Protein AF-A0AAR5PZD5-F1 (afdb_monomer_lite)

Foldseek 3Di:
DWWFFDPDLWKGAIWDFPAAADPECATFIAGPVVRDTDHDHNLRIGDDCVLQAQHKWWFDDPVGIAIFGFHDKDQDPVPRWIWTWGAHPVRDTDTGTRNGIMHTSVRSVVRSVVVVVVVVVPDD

Secondary structure (DSSP, 8-state):
-EEEEESSSS-EEEEEEEEE-SSSSEEEEEETTT--EEEEEGGGEE--GGGGTTSEEEEEETTEEEEEEEEEEEE-TTT--EEEEEE-TTS-EEEEEGGGEEB-HHHHHHHHHHHHHHHHH---

Sequence (124 aa):
MLVLARKSKFQLWPAAIVGDATLVPGFKVYFFRSQDVMDLPRAHILMFFENLLERDVSFRLNNGWKKGVLKQFQMDDKAFIPEFCVETRKGLQHTVPFFDLFLTTKQADLVLPEVVSQTSIISW

Structure (mmCIF, N/CA/C/O backbone):
data_AF-A0AAR5PZD5-F1
#
_entry.id   AF-A0AAR5PZD5-F1
#
loop_
_atom_site.group_PDB
_atom_site.id
_atom_site.type_symbol
_atom_site.label_atom_id
_atom_site.label_alt_id
_atom_site.label_comp_id
_atom_site.label_asym_id
_atom_site.label_entity_id
_atom_site.label_seq_id
_atom_site.pdbx_PDB_ins_code
_atom_site.Cartn_x
_atom_site.Cartn_y
_atom_site.Cartn_z
_atom_site.occupancy
_atom_site.B_iso_or_equiv
_atom_site.auth_seq_id
_atom_site.auth_comp_id
_atom_site.auth_asym_id
_atom_site.auth_atom_id
_atom_site.pdbx_PDB_model_num
ATOM 1 N N . MET A 1 1 ? 12.771 4.754 -3.630 1.00 88.31 1 MET A N 1
ATOM 2 C CA . MET A 1 1 ? 11.463 5.402 -3.357 1.00 88.31 1 MET A CA 1
ATOM 3 C C . MET A 1 1 ? 10.486 4.358 -2.830 1.00 88.31 1 MET A C 1
ATOM 5 O O . MET A 1 1 ? 10.390 3.306 -3.456 1.00 88.31 1 MET A O 1
ATOM 9 N N . LEU A 1 2 ? 9.819 4.603 -1.695 1.00 94.31 2 LEU A N 1
ATOM 10 C CA . LEU A 1 2 ? 8.833 3.681 -1.104 1.00 94.31 2 LEU A CA 1
ATOM 11 C C . LEU A 1 2 ? 7.479 3.802 -1.810 1.00 94.31 2 LEU A C 1
ATOM 13 O O . LEU A 1 2 ? 7.072 4.903 -2.163 1.00 94.31 2 LEU A O 1
ATOM 17 N N . VAL A 1 3 ? 6.802 2.676 -2.026 1.00 95.44 3 VAL A N 1
ATOM 18 C CA . VAL A 1 3 ? 5.540 2.581 -2.777 1.00 95.44 3 VAL A CA 1
ATOM 19 C C . VAL A 1 3 ? 4.667 1.453 -2.231 1.00 95.44 3 VAL A C 1
ATOM 21 O O . VAL A 1 3 ? 5.169 0.535 -1.584 1.00 95.44 3 VAL A O 1
ATOM 24 N N . LEU A 1 4 ? 3.374 1.447 -2.560 1.00 96.06 4 LEU A N 1
ATOM 25 C CA . LEU A 1 4 ? 2.610 0.197 -2.524 1.00 96.06 4 LEU A CA 1
ATOM 26 C C . LEU A 1 4 ? 2.561 -0.398 -3.932 1.00 96.06 4 LEU A C 1
ATOM 28 O O . LEU A 1 4 ? 2.208 0.294 -4.885 1.00 96.06 4 LEU A O 1
ATOM 32 N N . ALA A 1 5 ? 2.896 -1.676 -4.082 1.00 95.31 5 ALA A N 1
ATOM 33 C CA . ALA A 1 5 ? 2.950 -2.335 -5.387 1.00 95.31 5 ALA A CA 1
ATOM 34 C C . ALA A 1 5 ? 2.197 -3.665 -5.398 1.00 95.31 5 ALA A C 1
ATOM 36 O O . ALA A 1 5 ? 2.061 -4.334 -4.370 1.00 95.31 5 ALA A O 1
ATOM 37 N N . ARG A 1 6 ? 1.671 -4.046 -6.568 1.00 90.50 6 ARG A N 1
ATOM 38 C CA . ARG A 1 6 ? 0.879 -5.271 -6.737 1.00 90.50 6 ARG A CA 1
ATOM 39 C C . ARG A 1 6 ? 1.712 -6.321 -7.468 1.00 90.50 6 ARG A C 1
ATOM 41 O O . ARG A 1 6 ? 2.010 -6.179 -8.650 1.00 90.50 6 ARG A O 1
ATOM 48 N N . LYS A 1 7 ? 2.066 -7.397 -6.760 1.00 80.88 7 LYS A N 1
ATOM 49 C CA . LYS A 1 7 ? 2.754 -8.566 -7.341 1.00 80.88 7 LYS A CA 1
ATOM 50 C C . LYS A 1 7 ? 1.807 -9.431 -8.185 1.00 80.88 7 LYS A C 1
ATOM 52 O O . LYS A 1 7 ? 2.217 -10.042 -9.164 1.00 80.88 7 LYS A O 1
ATOM 57 N N . SER A 1 8 ? 0.529 -9.496 -7.808 1.00 72.94 8 SER A N 1
ATOM 58 C CA . SER A 1 8 ? -0.514 -10.262 -8.503 1.00 72.94 8 SER A CA 1
ATOM 59 C C . SER A 1 8 ? -1.905 -9.674 -8.221 1.00 72.94 8 SER A C 1
ATOM 61 O O . SER A 1 8 ? -2.014 -8.616 -7.601 1.00 72.94 8 SER A O 1
ATOM 63 N N . LYS A 1 9 ? -2.979 -10.347 -8.664 1.00 70.38 9 LYS A N 1
ATOM 64 C CA . LYS A 1 9 ? -4.382 -9.883 -8.582 1.00 70.38 9 LYS A CA 1
ATOM 65 C C . LYS A 1 9 ? -4.929 -9.654 -7.164 1.00 70.38 9 LYS A C 1
ATOM 67 O O . LYS A 1 9 ? -6.107 -9.365 -7.034 1.00 70.38 9 LYS A O 1
ATOM 72 N N . PHE A 1 10 ? -4.139 -9.817 -6.105 1.00 77.12 10 PHE A N 1
ATOM 73 C CA . PHE A 1 10 ? -4.673 -9.817 -4.746 1.00 77.12 10 PHE A CA 1
ATOM 74 C C . PHE A 1 10 ? -4.476 -8.495 -4.011 1.00 77.12 10 PHE A C 1
ATOM 76 O O . PHE A 1 10 ? -5.458 -7.894 -3.612 1.00 77.12 10 PHE A O 1
ATOM 83 N N . GLN A 1 11 ? -3.258 -8.031 -3.759 1.00 89.38 11 GLN A N 1
ATOM 84 C CA . GLN A 1 11 ? -3.031 -6.961 -2.778 1.00 89.38 11 GLN A CA 1
ATOM 85 C C . GLN A 1 11 ? -1.927 -6.010 -3.225 1.00 89.38 11 GLN A C 1
ATOM 87 O O . GLN A 1 11 ? -0.995 -6.421 -3.922 1.00 89.38 11 GLN A O 1
ATOM 92 N N . LEU A 1 12 ? -2.037 -4.757 -2.784 1.00 93.56 12 LEU A N 1
ATOM 93 C CA . LEU A 1 12 ? -0.945 -3.794 -2.823 1.00 93.56 12 LEU A CA 1
ATOM 94 C C . LEU A 1 12 ? -0.167 -3.888 -1.514 1.00 93.56 12 LEU A C 1
ATOM 96 O O . LEU A 1 12 ? -0.728 -3.664 -0.441 1.00 93.56 12 LEU A O 1
ATOM 100 N N . TRP A 1 13 ? 1.112 -4.226 -1.623 1.00 94.94 13 TRP A N 1
ATOM 101 C CA . TRP A 1 13 ? 2.013 -4.438 -0.497 1.00 94.94 13 TRP A CA 1
ATOM 102 C C . TRP A 1 13 ? 3.104 -3.366 -0.449 1.00 94.94 13 TRP A C 1
ATOM 104 O O . TRP A 1 13 ? 3.494 -2.872 -1.510 1.00 94.94 13 TRP A O 1
ATOM 114 N N . PRO A 1 14 ? 3.642 -3.058 0.745 1.00 96.06 14 PRO A N 1
ATOM 115 C CA . PRO A 1 14 ? 4.835 -2.238 0.898 1.00 96.06 14 PRO A CA 1
ATOM 116 C C . PRO A 1 14 ? 5.983 -2.751 0.036 1.00 96.06 14 PRO A C 1
ATOM 118 O O . PRO A 1 14 ? 6.365 -3.926 0.099 1.00 96.06 14 PRO A O 1
ATOM 121 N N . ALA A 1 15 ? 6.542 -1.850 -0.757 1.00 96.94 15 ALA A N 1
ATOM 122 C CA . ALA A 1 15 ? 7.621 -2.127 -1.683 1.00 96.94 15 ALA A CA 1
ATOM 123 C C . ALA A 1 15 ? 8.484 -0.877 -1.913 1.00 96.94 15 ALA A C 1
ATOM 125 O O . ALA A 1 15 ? 8.154 0.224 -1.468 1.00 96.94 15 ALA A O 1
ATOM 126 N N . ALA A 1 16 ? 9.603 -1.045 -2.609 1.00 96.88 16 ALA A N 1
ATOM 127 C CA . ALA A 1 16 ? 10.464 0.048 -3.034 1.00 96.88 16 ALA A CA 1
ATOM 128 C C . ALA A 1 16 ? 10.788 -0.066 -4.521 1.00 96.88 16 ALA A C 1
ATOM 130 O O . ALA A 1 16 ? 11.116 -1.144 -5.009 1.00 96.88 16 ALA A O 1
ATOM 131 N N . ILE A 1 17 ? 10.749 1.057 -5.234 1.00 96.50 17 ILE A N 1
ATOM 132 C CA . ILE A 1 17 ? 11.344 1.148 -6.568 1.00 96.50 17 ILE A CA 1
ATOM 133 C C . ILE A 1 17 ? 12.862 1.190 -6.408 1.00 96.50 17 ILE A C 1
ATOM 135 O O . ILE A 1 17 ? 13.385 2.041 -5.679 1.00 96.50 17 ILE A O 1
ATOM 139 N N . VAL A 1 18 ? 13.531 0.260 -7.089 1.00 97.00 18 VAL A N 1
ATOM 140 C CA . VAL A 1 18 ? 14.990 0.065 -7.077 1.00 97.00 18 VAL A CA 1
ATOM 141 C C . VAL A 1 18 ? 15.638 0.346 -8.438 1.00 97.00 18 VAL A C 1
ATOM 143 O O . VAL A 1 18 ? 16.855 0.276 -8.560 1.00 97.00 18 VAL A O 1
ATOM 146 N N . GLY A 1 19 ? 14.841 0.665 -9.460 1.00 95.88 19 GLY A N 1
ATOM 147 C CA . GLY A 1 19 ? 15.309 1.073 -10.782 1.00 95.88 19 GLY A CA 1
ATOM 148 C C . GLY A 1 19 ? 14.194 1.017 -11.821 1.00 95.88 19 GLY A C 1
ATOM 149 O O . GLY A 1 19 ? 13.039 0.740 -11.489 1.00 95.88 19 GLY A O 1
ATOM 150 N N . ASP A 1 20 ? 14.551 1.233 -13.080 1.00 95.50 20 ASP A N 1
ATOM 151 C CA . ASP A 1 20 ? 13.623 1.105 -14.202 1.00 95.50 20 ASP A CA 1
ATOM 152 C C . ASP A 1 20 ? 13.424 -0.362 -14.594 1.00 95.50 20 ASP A C 1
ATOM 154 O O . ASP A 1 20 ? 14.332 -1.196 -14.470 1.00 95.50 20 ASP A O 1
ATOM 158 N N . ALA A 1 21 ? 12.206 -0.690 -15.030 1.00 93.94 21 ALA A N 1
ATOM 159 C CA . ALA A 1 21 ? 11.914 -2.010 -15.568 1.00 93.94 21 ALA A CA 1
ATOM 160 C C . ALA A 1 21 ? 12.563 -2.177 -16.947 1.00 93.94 21 ALA A C 1
ATOM 162 O O . ALA A 1 21 ? 12.630 -1.249 -17.748 1.00 93.94 21 ALA A O 1
ATOM 163 N N . THR A 1 22 ? 13.004 -3.396 -17.233 1.00 92.44 22 THR A N 1
ATOM 164 C CA . THR A 1 22 ? 13.615 -3.781 -18.512 1.00 92.44 22 THR A CA 1
ATOM 165 C C . THR A 1 22 ? 12.641 -4.509 -19.434 1.00 92.44 22 THR A C 1
ATOM 167 O O . THR A 1 22 ? 12.811 -4.481 -20.649 1.00 92.44 22 THR A O 1
ATOM 170 N N . LEU A 1 23 ? 11.614 -5.154 -18.867 1.00 86.75 23 LEU A N 1
ATOM 171 C CA . LEU A 1 23 ? 10.685 -6.016 -19.608 1.00 86.75 23 LEU A CA 1
ATOM 172 C C . LEU A 1 23 ? 9.337 -5.360 -19.933 1.00 86.75 23 LEU A C 1
ATOM 174 O O . LEU A 1 23 ? 8.624 -5.830 -20.817 1.00 86.75 23 LEU A O 1
ATOM 178 N N . VAL A 1 24 ? 8.959 -4.304 -19.211 1.00 89.06 24 VAL A N 1
ATOM 179 C CA . VAL A 1 24 ? 7.670 -3.612 -19.363 1.00 89.06 24 VAL A CA 1
ATOM 180 C C . VAL A 1 24 ? 7.831 -2.113 -19.098 1.00 89.06 24 VAL A C 1
ATOM 182 O O . VAL A 1 24 ? 8.696 -1.743 -18.308 1.00 89.06 24 VAL A O 1
ATOM 185 N N . PRO A 1 25 ? 6.979 -1.240 -19.668 1.00 88.69 25 PRO A N 1
ATOM 186 C CA . PRO A 1 25 ? 6.938 0.168 -19.282 1.00 88.69 25 PRO A CA 1
ATOM 187 C C . PRO A 1 25 ? 6.552 0.323 -17.801 1.00 88.69 25 PRO A C 1
ATOM 189 O O . PRO A 1 25 ? 5.394 0.128 -17.413 1.00 88.69 25 PRO A O 1
ATOM 192 N N . GLY A 1 26 ? 7.525 0.647 -16.951 1.00 92.88 26 GLY A N 1
ATOM 193 C CA . GLY A 1 26 ? 7.331 0.746 -15.508 1.00 92.88 26 GLY A CA 1
ATOM 194 C C . GLY A 1 26 ? 8.639 0.669 -14.729 1.00 92.88 26 GLY A C 1
ATOM 195 O O . GLY A 1 26 ? 9.663 1.179 -15.174 1.00 92.88 26 GLY A O 1
ATOM 196 N N . PHE A 1 27 ? 8.604 0.031 -13.561 1.00 95.81 27 PHE A N 1
ATOM 197 C CA . PHE A 1 27 ? 9.713 0.054 -12.608 1.00 95.81 27 PHE A CA 1
ATOM 198 C C . PHE A 1 27 ? 10.106 -1.338 -12.136 1.00 95.81 27 PHE A C 1
ATOM 200 O O . PHE A 1 27 ? 9.268 -2.233 -12.011 1.00 95.81 27 PHE A O 1
ATOM 207 N N . LYS A 1 28 ? 11.383 -1.488 -11.795 1.00 97.06 28 LYS A N 1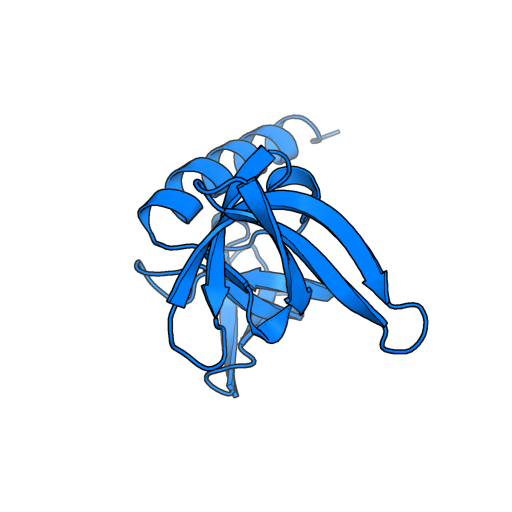
ATOM 208 C CA . LYS A 1 28 ? 11.902 -2.608 -11.022 1.00 97.06 28 LYS A CA 1
ATOM 209 C C . LYS A 1 28 ? 11.620 -2.357 -9.546 1.00 97.06 28 LYS A C 1
ATOM 211 O O . LYS A 1 28 ? 12.024 -1.337 -8.982 1.00 97.06 28 LYS A O 1
ATOM 216 N N . VAL A 1 29 ? 10.908 -3.285 -8.920 1.00 97.31 29 VAL A N 1
ATOM 217 C CA . VAL A 1 29 ? 10.328 -3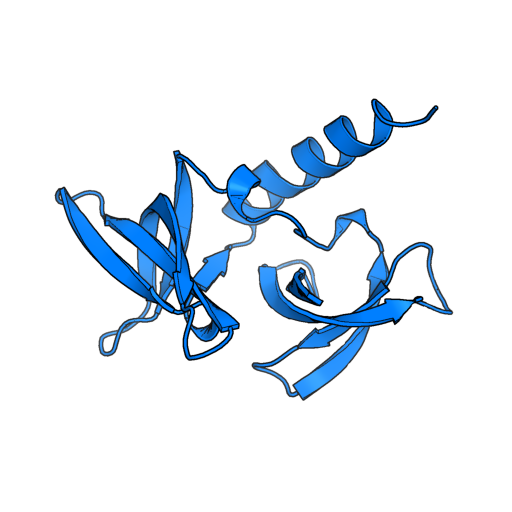.126 -7.585 1.00 97.31 29 VAL A CA 1
ATOM 218 C C . VAL A 1 29 ? 10.775 -4.260 -6.668 1.00 97.31 29 VAL A C 1
ATOM 220 O O . VAL A 1 29 ? 10.621 -5.430 -7.010 1.00 97.31 29 VAL A O 1
ATOM 223 N N . TYR A 1 30 ? 11.291 -3.905 -5.491 1.00 97.19 30 TYR A N 1
ATOM 224 C CA . TYR A 1 30 ? 11.604 -4.816 -4.390 1.00 97.19 30 TYR A CA 1
ATOM 225 C C . TYR A 1 30 ? 10.447 -4.879 -3.388 1.00 97.19 30 TYR A C 1
ATOM 227 O O . TYR A 1 30 ? 10.016 -3.851 -2.863 1.00 97.19 30 TYR A O 1
ATOM 235 N N . PHE A 1 31 ? 9.959 -6.080 -3.088 1.00 95.75 31 PHE A N 1
ATOM 236 C CA . PHE A 1 31 ? 8.890 -6.325 -2.122 1.00 95.75 31 PHE A CA 1
ATOM 237 C C . PHE A 1 31 ? 9.461 -6.677 -0.751 1.00 95.75 31 PHE A C 1
ATOM 239 O O . PHE A 1 31 ? 10.012 -7.758 -0.573 1.00 95.75 31 PHE A O 1
ATOM 246 N N . PHE A 1 32 ? 9.245 -5.829 0.259 1.00 93.75 32 PHE A N 1
ATOM 247 C CA . PHE A 1 32 ? 9.826 -6.038 1.593 1.00 93.75 32 PHE A CA 1
ATOM 248 C C . PHE A 1 32 ? 9.391 -7.349 2.251 1.00 93.75 32 PHE A C 1
ATOM 250 O O . PHE A 1 32 ? 10.196 -8.030 2.879 1.00 93.75 32 PHE A O 1
ATOM 257 N N . ARG A 1 33 ? 8.114 -7.719 2.099 1.00 89.38 33 ARG A N 1
ATOM 258 C CA . ARG A 1 33 ? 7.556 -8.902 2.765 1.00 89.38 33 ARG A CA 1
ATOM 259 C C . ARG A 1 33 ? 8.068 -10.218 2.180 1.00 89.38 33 ARG A C 1
ATOM 261 O O . ARG A 1 33 ? 8.302 -11.152 2.939 1.00 89.38 33 ARG A O 1
ATOM 268 N N . SER A 1 34 ? 8.157 -10.320 0.854 1.00 92.06 34 SER A N 1
ATOM 269 C CA . SER A 1 34 ? 8.573 -11.558 0.181 1.00 92.06 34 SER A CA 1
ATOM 270 C C . SER A 1 34 ? 10.047 -11.571 -0.213 1.00 92.06 34 SER A C 1
ATOM 272 O O . SER A 1 34 ? 10.547 -12.623 -0.581 1.00 92.06 34 SER A O 1
ATOM 274 N N . GLN A 1 35 ? 10.730 -10.427 -0.107 1.00 94.69 35 GLN A N 1
ATOM 275 C CA . GLN A 1 35 ? 12.122 -10.211 -0.515 1.00 94.69 35 GLN A CA 1
ATOM 276 C C . GLN A 1 35 ? 12.373 -10.450 -2.013 1.00 94.69 35 GLN A C 1
ATOM 278 O O . GLN A 1 35 ? 13.506 -10.651 -2.440 1.00 94.69 35 GLN A O 1
ATOM 283 N N . ASP A 1 36 ? 11.319 -10.388 -2.829 1.00 93.94 36 ASP A N 1
ATOM 284 C CA . ASP A 1 36 ? 11.424 -10.561 -4.275 1.00 93.94 36 ASP A CA 1
ATOM 285 C C . ASP A 1 36 ? 11.665 -9.228 -4.984 1.00 93.94 36 ASP A C 1
ATOM 287 O O . ASP A 1 36 ? 11.133 -8.190 -4.581 1.00 93.94 36 ASP A O 1
ATOM 291 N N . VAL A 1 37 ? 12.377 -9.283 -6.109 1.00 95.62 37 VAL A N 1
ATOM 292 C CA . VAL A 1 37 ? 12.511 -8.175 -7.062 1.00 95.62 37 VAL A CA 1
ATOM 293 C C . VAL A 1 37 ? 11.801 -8.538 -8.359 1.00 95.62 37 VAL A C 1
ATOM 295 O O . VAL A 1 37 ? 11.955 -9.652 -8.858 1.00 95.62 37 VAL A O 1
ATOM 298 N N . MET A 1 38 ? 11.035 -7.606 -8.923 1.00 94.75 38 MET A N 1
ATOM 299 C CA . MET A 1 38 ? 10.368 -7.811 -10.208 1.00 94.75 38 MET A CA 1
ATOM 300 C C . MET A 1 38 ? 10.100 -6.522 -10.969 1.00 94.75 38 MET A C 1
ATOM 302 O O . MET A 1 38 ? 9.890 -5.466 -10.376 1.00 94.75 38 MET A O 1
ATOM 306 N N . ASP A 1 39 ? 10.046 -6.646 -12.290 1.00 95.25 39 ASP A N 1
ATOM 307 C CA . ASP A 1 39 ? 9.613 -5.580 -13.184 1.00 95.25 39 ASP A CA 1
ATOM 308 C C . ASP A 1 39 ? 8.079 -5.507 -13.182 1.00 95.25 39 ASP A C 1
ATOM 310 O O . ASP A 1 39 ? 7.393 -6.499 -13.443 1.00 95.25 39 ASP A O 1
ATOM 314 N N . LEU A 1 40 ? 7.533 -4.330 -12.871 1.00 93.44 40 LEU A N 1
ATOM 315 C CA . LEU A 1 40 ? 6.097 -4.084 -12.795 1.00 93.44 40 LEU A CA 1
ATOM 316 C C . LEU A 1 40 ? 5.682 -2.904 -13.672 1.00 93.44 40 LEU A C 1
ATOM 318 O O . LEU A 1 40 ? 6.360 -1.874 -13.670 1.00 93.44 40 LEU A O 1
ATOM 322 N N . PRO A 1 41 ? 4.527 -2.996 -14.358 1.00 92.25 41 PRO A N 1
ATOM 323 C CA . PRO A 1 41 ? 3.992 -1.862 -15.091 1.00 92.25 41 PRO A CA 1
ATOM 324 C C . PRO A 1 41 ? 3.581 -0.745 -14.124 1.00 92.25 41 PRO A C 1
ATOM 326 O O . PRO A 1 41 ? 3.106 -1.011 -13.016 1.00 92.25 41 PRO A O 1
ATOM 329 N N . ARG A 1 42 ? 3.682 0.517 -14.561 1.00 90.06 42 ARG A N 1
ATOM 330 C CA . ARG A 1 42 ? 3.327 1.698 -13.744 1.00 90.06 42 ARG A CA 1
ATOM 331 C C . ARG A 1 42 ? 1.937 1.601 -13.103 1.00 90.06 42 ARG A C 1
ATOM 333 O O . ARG A 1 42 ? 1.773 1.988 -11.948 1.00 90.06 42 ARG A O 1
ATOM 340 N N . ALA A 1 43 ? 0.965 1.052 -13.835 1.00 90.00 43 ALA A N 1
ATOM 341 C CA . ALA A 1 43 ? -0.426 0.881 -13.407 1.00 90.00 43 ALA A CA 1
ATOM 342 C C . ALA A 1 43 ? -0.607 -0.061 -12.201 1.00 90.00 43 ALA A C 1
ATOM 344 O O . ALA A 1 43 ? -1.682 -0.127 -11.614 1.00 90.00 43 ALA A O 1
ATOM 345 N N . HIS A 1 44 ? 0.425 -0.820 -11.831 1.00 93.00 44 HIS A N 1
ATOM 346 C CA . HIS A 1 44 ? 0.416 -1.724 -10.680 1.00 93.00 44 HIS A CA 1
ATOM 347 C C . HIS A 1 44 ? 1.045 -1.104 -9.426 1.00 93.00 44 HIS A C 1
ATOM 349 O O . HIS A 1 44 ? 1.190 -1.795 -8.414 1.00 93.00 44 HIS A O 1
ATOM 355 N N . ILE A 1 45 ? 1.456 0.165 -9.495 1.00 93.44 45 ILE A N 1
ATOM 356 C CA . ILE A 1 45 ? 2.260 0.818 -8.467 1.00 93.44 45 ILE A CA 1
ATOM 357 C C . ILE A 1 45 ? 1.570 2.105 -8.021 1.00 93.44 45 ILE A C 1
ATOM 359 O O . ILE A 1 45 ? 1.349 3.029 -8.805 1.00 93.44 45 ILE A O 1
ATOM 363 N N . LEU A 1 46 ? 1.290 2.189 -6.727 1.00 94.12 46 LEU A N 1
ATOM 364 C CA . LEU A 1 46 ? 0.861 3.406 -6.064 1.00 94.12 46 LEU A CA 1
ATOM 365 C C . LEU A 1 46 ? 2.087 4.135 -5.505 1.00 94.12 46 LEU A C 1
ATOM 367 O O . LEU A 1 46 ? 2.680 3.698 -4.519 1.00 94.12 46 LEU A O 1
ATOM 371 N N . MET A 1 47 ? 2.462 5.235 -6.156 1.00 90.62 47 MET A N 1
ATOM 372 C CA . MET A 1 47 ? 3.676 5.997 -5.829 1.00 90.62 47 MET A CA 1
ATOM 373 C C . MET A 1 47 ? 3.459 7.141 -4.841 1.00 90.62 47 MET A C 1
ATOM 375 O O . MET A 1 47 ? 4.395 7.516 -4.149 1.00 90.62 47 MET A O 1
ATOM 379 N N . PHE A 1 48 ? 2.248 7.690 -4.793 1.00 89.81 48 PHE A N 1
ATOM 380 C CA . PHE A 1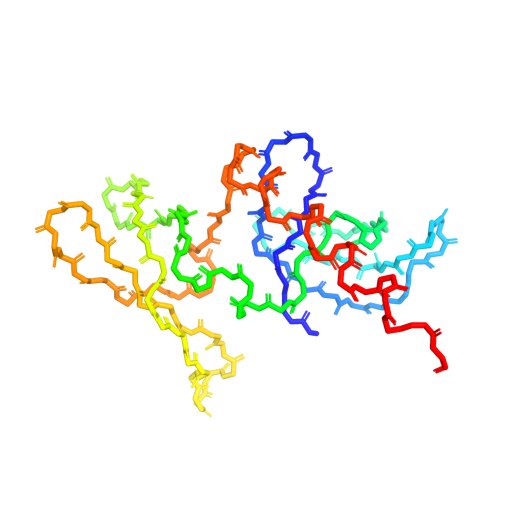 48 ? 1.921 8.869 -3.995 1.00 89.81 48 PHE A CA 1
ATOM 381 C C . PHE A 1 48 ? 0.860 8.478 -2.971 1.00 89.81 48 PHE A C 1
ATOM 383 O O . PHE A 1 48 ? -0.229 8.028 -3.354 1.00 89.81 48 PHE A O 1
ATOM 390 N N . PHE A 1 49 ? 1.203 8.579 -1.687 1.00 91.88 49 PHE A N 1
ATOM 391 C CA . PHE A 1 49 ? 0.343 8.158 -0.579 1.00 91.88 49 PHE A CA 1
ATOM 392 C C . PHE A 1 49 ? -0.799 9.139 -0.310 1.00 91.88 49 PHE A C 1
ATOM 394 O O . PHE A 1 49 ? -1.807 8.751 0.270 1.00 91.88 49 PHE A O 1
ATOM 401 N N . GLU A 1 50 ? -0.696 10.366 -0.812 1.00 91.56 50 GLU A N 1
ATOM 402 C CA . GLU A 1 50 ? -1.746 11.383 -0.835 1.00 91.56 50 GLU A CA 1
ATOM 403 C C . GLU A 1 50 ? -3.032 10.843 -1.469 1.00 91.56 50 GLU A C 1
ATOM 405 O O . GLU A 1 50 ? -4.129 11.144 -1.010 1.00 91.56 50 GLU A O 1
ATOM 410 N N . ASN A 1 51 ? -2.906 9.954 -2.460 1.00 91.25 51 ASN A N 1
ATOM 411 C CA . ASN A 1 51 ? -4.047 9.296 -3.101 1.00 91.25 51 ASN A CA 1
ATOM 412 C C . ASN A 1 51 ? -4.835 8.370 -2.163 1.00 91.25 51 ASN A C 1
ATOM 414 O O . ASN A 1 51 ? -5.919 7.916 -2.526 1.00 91.25 51 ASN A O 1
ATOM 418 N N . LEU A 1 52 ? -4.292 8.046 -0.988 1.00 94.44 52 LEU A N 1
ATOM 419 C CA . LEU A 1 52 ? -4.964 7.248 0.033 1.00 94.44 52 LEU A CA 1
ATOM 420 C C . LEU A 1 52 ? -5.698 8.096 1.069 1.00 94.44 52 LEU A C 1
ATOM 422 O O . LEU A 1 52 ? -6.448 7.517 1.850 1.00 94.44 52 LEU A O 1
ATOM 426 N N . LEU A 1 53 ? -5.505 9.419 1.099 1.00 94.56 53 LEU A N 1
ATOM 427 C CA . LEU A 1 53 ? -6.204 10.285 2.047 1.00 94.56 53 LEU A CA 1
ATOM 428 C C . LEU A 1 53 ? -7.720 10.135 1.888 1.00 94.56 53 LEU A C 1
ATOM 430 O O . LEU A 1 53 ? -8.246 10.090 0.777 1.00 94.56 53 LEU A O 1
ATOM 434 N N . GLU A 1 54 ? -8.406 10.015 3.021 1.00 95.38 54 GLU A N 1
ATOM 435 C CA . GLU A 1 54 ? -9.842 9.757 3.127 1.00 95.38 54 GLU A CA 1
ATOM 436 C C . GLU A 1 54 ? -10.316 8.446 2.472 1.00 95.38 54 GLU A C 1
ATOM 438 O O . GLU A 1 54 ? -11.507 8.265 2.212 1.00 95.38 54 GLU A O 1
ATOM 443 N N . ARG A 1 55 ? -9.411 7.479 2.256 1.00 94.75 55 ARG A N 1
ATOM 444 C CA . ARG A 1 55 ? -9.752 6.152 1.718 1.00 94.75 55 ARG A CA 1
ATOM 445 C C . ARG A 1 55 ? -9.590 5.031 2.726 1.00 94.75 55 ARG A C 1
ATOM 447 O O . ARG A 1 55 ? -8.739 5.064 3.614 1.00 94.75 55 ARG A O 1
ATOM 454 N N . ASP A 1 56 ? -10.383 3.984 2.516 1.00 96.25 56 ASP A N 1
ATOM 455 C CA . ASP A 1 56 ? -10.261 2.724 3.239 1.00 96.25 56 ASP A CA 1
ATOM 456 C C . ASP A 1 56 ? -8.912 2.044 2.935 1.00 96.25 56 ASP A C 1
ATOM 458 O O . ASP A 1 56 ? -8.649 1.606 1.812 1.00 96.25 56 ASP A O 1
ATOM 462 N N . VAL A 1 57 ? -8.109 1.841 3.975 1.00 97.19 57 VAL A N 1
ATOM 463 C CA . VAL A 1 57 ? -6.853 1.083 3.967 1.00 97.19 57 VAL A CA 1
ATOM 464 C C . VAL A 1 57 ? -6.957 -0.153 4.864 1.00 97.19 57 VAL A C 1
ATOM 466 O O . VAL A 1 57 ? -7.885 -0.297 5.669 1.00 97.19 57 VAL A O 1
ATOM 469 N N . SER A 1 58 ? -6.027 -1.092 4.708 1.00 96.88 58 SER A N 1
ATOM 470 C CA . SER A 1 58 ? -5.865 -2.219 5.629 1.00 96.88 58 SER A CA 1
ATOM 471 C C . SER A 1 58 ? -4.503 -2.140 6.306 1.00 96.88 58 SER A C 1
ATOM 473 O O . SER A 1 58 ? -3.537 -1.648 5.730 1.00 96.88 58 SER A O 1
ATOM 475 N N . PHE A 1 59 ? -4.422 -2.602 7.547 1.00 96.06 59 PHE A N 1
ATOM 476 C CA . PHE A 1 59 ? -3.172 -2.565 8.293 1.00 96.06 59 PHE A CA 1
ATOM 477 C C . PHE A 1 59 ? -3.069 -3.694 9.307 1.00 96.06 59 PHE A C 1
ATOM 479 O O . PHE A 1 59 ? -4.078 -4.273 9.726 1.00 96.06 59 PHE A O 1
ATOM 486 N N . ARG A 1 60 ? -1.841 -4.028 9.695 1.00 93.75 60 ARG A N 1
ATOM 487 C CA . ARG A 1 60 ? -1.551 -5.027 10.719 1.00 93.75 60 ARG A CA 1
ATOM 488 C C . ARG A 1 60 ? -1.388 -4.364 12.088 1.00 93.75 60 ARG A C 1
ATOM 490 O O . ARG A 1 60 ? -0.770 -3.320 12.217 1.00 93.75 60 ARG A O 1
ATOM 497 N N . LEU A 1 61 ? -1.937 -5.008 13.112 1.00 88.25 61 LEU A N 1
ATOM 498 C CA . LEU A 1 61 ? -1.625 -4.781 14.521 1.00 88.25 61 LEU A CA 1
ATOM 499 C C . LEU A 1 61 ? -1.216 -6.118 15.161 1.00 88.25 61 LEU A C 1
ATOM 501 O O . LEU A 1 61 ? -1.415 -7.187 14.576 1.00 88.25 61 LEU A O 1
ATOM 505 N N . ASN A 1 62 ? -0.707 -6.075 16.394 1.00 83.38 62 ASN A N 1
ATOM 506 C CA . ASN A 1 62 ? -0.282 -7.262 17.155 1.00 83.38 62 ASN A CA 1
ATOM 507 C C . ASN A 1 62 ? -1.355 -8.368 17.237 1.00 83.38 62 ASN A C 1
ATOM 509 O O . ASN A 1 62 ? -1.028 -9.544 17.341 1.00 83.38 62 ASN A O 1
ATOM 513 N N . ASN A 1 63 ? -2.636 -8.004 17.152 1.00 82.69 63 ASN A N 1
ATOM 514 C CA . ASN A 1 63 ? -3.793 -8.896 17.246 1.00 82.69 63 ASN A CA 1
ATOM 515 C C . ASN A 1 63 ? -4.469 -9.209 15.897 1.00 82.69 63 ASN A C 1
ATOM 517 O O . ASN A 1 63 ? -5.611 -9.666 15.876 1.00 82.69 63 ASN A O 1
ATOM 521 N N . GLY A 1 64 ? -3.786 -8.978 14.773 1.00 90.94 64 GLY A N 1
ATOM 522 C CA . GLY A 1 64 ? -4.264 -9.346 13.440 1.00 90.94 64 GLY A CA 1
ATOM 523 C C . GLY A 1 64 ? -4.447 -8.151 12.511 1.00 90.94 64 GLY A C 1
ATOM 524 O O . GLY A 1 64 ? -3.797 -7.119 12.656 1.00 90.94 64 GLY A O 1
ATOM 525 N N . TRP A 1 65 ? -5.293 -8.311 11.494 1.00 91.69 65 TRP A N 1
ATOM 526 C CA . TRP A 1 65 ? -5.501 -7.285 10.471 1.00 91.69 65 TRP A CA 1
ATOM 527 C C . TRP A 1 65 ? -6.737 -6.453 10.780 1.00 91.69 65 TRP A C 1
ATOM 529 O O . TRP A 1 65 ? -7.781 -6.978 11.170 1.00 91.69 65 TRP A O 1
ATOM 539 N N . LYS A 1 66 ? -6.626 -5.147 10.559 1.00 95.00 66 LYS A N 1
ATOM 540 C CA . LYS A 1 66 ? -7.709 -4.182 10.708 1.00 95.00 66 LYS A CA 1
ATOM 541 C C . LYS A 1 66 ? -7.897 -3.376 9.432 1.00 95.00 66 LYS A C 1
ATOM 543 O O . LYS A 1 66 ? -7.086 -3.420 8.509 1.00 95.00 66 LYS A O 1
ATOM 548 N N . LYS A 1 67 ? -9.019 -2.665 9.394 1.00 95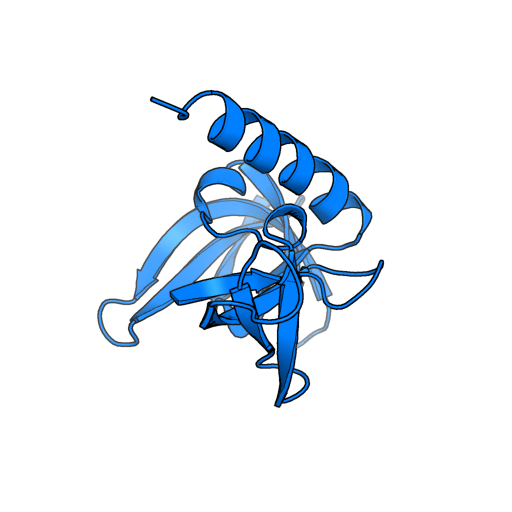.88 67 LYS A N 1
ATOM 549 C CA . LYS A 1 67 ? -9.390 -1.730 8.335 1.00 95.88 67 LYS A CA 1
ATOM 550 C C . LYS A 1 67 ? -9.767 -0.399 8.961 1.00 95.88 67 LYS A C 1
ATOM 552 O O . LYS A 1 67 ? -10.332 -0.374 10.059 1.00 95.88 67 LYS A O 1
ATOM 557 N N . GLY A 1 68 ? -9.490 0.674 8.247 1.00 96.88 68 GLY A N 1
ATOM 558 C CA . GLY A 1 68 ? -9.865 2.024 8.635 1.00 96.88 68 GLY A CA 1
ATOM 559 C C . GLY A 1 68 ? -9.611 2.996 7.497 1.00 96.88 68 GLY A C 1
ATOM 560 O O . GLY A 1 68 ? -9.149 2.589 6.436 1.00 96.88 68 GLY A O 1
ATOM 561 N N . VAL A 1 69 ? -9.916 4.261 7.730 1.00 97.56 69 VAL A N 1
ATOM 562 C CA . VAL A 1 69 ? -9.751 5.345 6.769 1.00 97.56 69 VAL A CA 1
ATOM 563 C C . VAL A 1 69 ? -8.446 6.068 7.067 1.00 97.56 69 VAL A C 1
ATOM 565 O O . VAL A 1 69 ? -8.206 6.440 8.216 1.00 97.56 69 VAL A O 1
ATOM 568 N N . LEU A 1 70 ? -7.595 6.262 6.061 1.00 97.38 70 LEU A N 1
ATOM 569 C CA . LEU A 1 70 ? -6.394 7.074 6.230 1.00 97.38 70 LEU A CA 1
ATOM 570 C C . LEU A 1 70 ? -6.786 8.550 6.348 1.00 97.38 70 LEU A C 1
ATOM 572 O O . LEU A 1 70 ? -7.409 9.089 5.440 1.00 97.38 70 LEU A O 1
ATOM 576 N N . LYS A 1 71 ? -6.406 9.203 7.446 1.00 97.38 71 LYS A N 1
ATOM 577 C CA . LYS A 1 71 ? -6.727 10.617 7.706 1.00 97.38 71 LYS A CA 1
ATOM 578 C C . LYS A 1 71 ? -5.567 11.554 7.419 1.00 97.38 71 LYS A C 1
ATOM 580 O O . LYS A 1 71 ? -5.753 12.654 6.920 1.00 97.38 71 LYS A O 1
ATOM 585 N N . GLN A 1 72 ? -4.361 11.103 7.728 1.00 95.62 72 GLN A N 1
ATOM 586 C CA . GLN A 1 72 ? -3.132 11.853 7.507 1.00 95.62 72 GLN A CA 1
ATOM 587 C C . GLN A 1 72 ? -1.962 10.880 7.425 1.00 95.62 72 GLN A C 1
ATOM 589 O O . GLN A 1 72 ? -2.033 9.762 7.941 1.00 95.62 72 GLN A O 1
ATOM 594 N N . PHE A 1 73 ? -0.871 11.318 6.816 1.00 93.50 73 PHE A N 1
ATOM 595 C CA . PHE A 1 73 ? 0.409 10.633 6.888 1.00 93.50 73 PHE A CA 1
ATOM 596 C C . PHE A 1 73 ? 1.518 11.673 7.018 1.00 93.50 73 PHE A C 1
ATOM 598 O O . PHE A 1 73 ? 1.356 12.824 6.615 1.00 93.50 73 PHE A O 1
ATOM 605 N N . GLN A 1 74 ? 2.630 11.259 7.603 1.00 91.94 74 GLN A N 1
ATOM 606 C CA . GLN A 1 74 ? 3.814 12.085 7.792 1.00 91.94 74 GLN A CA 1
ATOM 607 C C . GLN A 1 74 ? 5.056 11.235 7.546 1.00 91.94 74 GLN A C 1
ATOM 609 O O . GLN A 1 74 ? 5.014 10.012 7.691 1.00 91.94 74 GLN A O 1
ATOM 614 N N . MET A 1 75 ? 6.163 11.871 7.176 1.00 87.12 75 MET A N 1
ATOM 615 C CA . MET A 1 75 ? 7.455 11.193 7.218 1.00 87.12 75 MET A CA 1
ATOM 616 C C . MET A 1 75 ? 8.001 11.235 8.636 1.00 87.12 75 MET A C 1
ATOM 618 O O . MET A 1 75 ? 8.003 12.291 9.259 1.00 87.12 75 MET A O 1
ATOM 622 N N . ASP A 1 76 ? 8.478 10.096 9.135 1.00 78.75 76 ASP A N 1
ATOM 623 C CA . ASP A 1 76 ? 9.335 10.096 10.315 1.00 78.75 76 ASP A CA 1
ATOM 624 C C . ASP A 1 76 ? 10.708 10.659 9.924 1.00 78.75 76 ASP A C 1
ATOM 626 O O . ASP A 1 76 ? 11.470 10.018 9.191 1.00 78.75 76 ASP A O 1
ATOM 630 N N . ASP A 1 77 ? 11.023 11.851 10.430 1.00 73.12 77 ASP A N 1
ATOM 631 C CA . ASP A 1 77 ? 12.276 12.571 10.179 1.00 73.12 77 ASP A CA 1
ATOM 632 C C . ASP A 1 77 ? 13.527 11.798 10.628 1.00 73.12 77 ASP A C 1
ATOM 634 O O . ASP A 1 77 ? 14.633 12.079 10.165 1.00 73.12 77 ASP A O 1
ATOM 638 N N . LYS A 1 78 ? 13.386 10.821 11.533 1.00 78.12 78 LYS A N 1
ATOM 639 C CA . LYS A 1 78 ? 14.515 10.023 12.034 1.00 78.12 78 LYS A CA 1
ATOM 640 C C . LYS A 1 78 ? 14.745 8.767 11.208 1.00 78.12 78 LYS A C 1
ATOM 642 O O . LYS A 1 78 ? 15.893 8.392 10.973 1.00 78.12 78 LYS A O 1
ATOM 647 N N . ALA A 1 79 ? 13.666 8.097 10.812 1.00 73.75 79 ALA A N 1
ATOM 648 C CA . ALA A 1 79 ? 13.731 6.796 10.155 1.00 73.75 79 ALA A CA 1
ATOM 649 C C . ALA A 1 79 ? 13.580 6.868 8.629 1.00 73.75 79 ALA A C 1
ATOM 651 O O . ALA A 1 79 ? 13.828 5.870 7.954 1.00 73.75 79 ALA A O 1
ATOM 652 N N . PHE A 1 80 ? 13.169 8.018 8.079 1.00 82.81 80 PHE A N 1
ATOM 653 C CA . PHE A 1 80 ? 12.786 8.173 6.670 1.00 82.81 80 PHE A CA 1
ATOM 654 C C . PHE A 1 80 ? 11.765 7.112 6.222 1.00 82.81 80 PHE A C 1
ATOM 656 O O . PHE A 1 80 ? 11.755 6.675 5.067 1.00 82.81 80 PHE A O 1
ATOM 663 N N . ILE A 1 81 ? 10.885 6.703 7.140 1.00 88.69 81 ILE A N 1
ATOM 664 C CA . ILE A 1 81 ? 9.788 5.768 6.895 1.00 88.69 81 ILE A CA 1
ATOM 665 C C . ILE A 1 81 ? 8.470 6.519 7.133 1.00 88.69 81 ILE A C 1
ATOM 667 O O . ILE A 1 81 ? 8.334 7.181 8.160 1.00 88.69 81 ILE A O 1
ATOM 671 N N . PRO A 1 82 ? 7.493 6.443 6.213 1.00 91.44 82 PRO A N 1
ATOM 672 C CA . PRO A 1 82 ? 6.204 7.076 6.427 1.00 91.44 82 PRO A CA 1
ATOM 673 C C . PRO A 1 82 ? 5.422 6.411 7.565 1.00 91.44 82 PRO A C 1
ATOM 675 O O . PRO A 1 82 ? 5.358 5.179 7.665 1.00 91.44 82 PRO A O 1
ATOM 678 N N . GLU A 1 83 ? 4.757 7.239 8.360 1.00 94.38 83 GLU A N 1
ATOM 679 C CA . GLU A 1 83 ? 3.759 6.836 9.344 1.00 94.38 83 GLU A CA 1
ATOM 680 C C . GLU A 1 83 ? 2.376 7.336 8.929 1.00 94.38 83 GLU A C 1
ATOM 682 O O . GLU A 1 83 ? 2.204 8.449 8.429 1.00 94.38 83 GLU A O 1
ATOM 687 N N . PHE A 1 84 ? 1.369 6.502 9.160 1.00 95.88 84 PHE A N 1
ATOM 688 C CA . PHE A 1 84 ? 0.006 6.696 8.689 1.00 95.88 84 PHE A CA 1
ATOM 689 C C . PHE A 1 84 ? -0.947 6.756 9.877 1.00 95.88 84 PHE A C 1
ATOM 691 O O . PHE A 1 84 ? -0.999 5.824 10.675 1.00 95.88 84 PHE A O 1
ATOM 698 N N . CYS A 1 85 ? -1.745 7.814 9.988 1.00 96.88 85 CYS A N 1
ATOM 699 C CA . CYS A 1 85 ? -2.826 7.873 10.965 1.00 96.88 85 CYS A CA 1
ATOM 700 C C . CYS A 1 85 ? -4.107 7.319 10.339 1.00 96.88 85 CYS A C 1
ATOM 702 O O . CYS A 1 85 ? -4.685 7.919 9.426 1.00 96.88 85 CYS A O 1
ATOM 704 N N . VAL A 1 86 ? -4.546 6.165 10.830 1.00 97.69 86 VAL A N 1
ATOM 705 C CA . VAL A 1 86 ? -5.708 5.445 10.315 1.00 97.69 86 VAL A CA 1
ATOM 706 C C . VAL A 1 86 ? -6.808 5.423 11.366 1.00 97.69 86 VAL A C 1
ATOM 708 O O . VAL A 1 86 ? -6.622 4.910 12.470 1.00 97.69 86 VAL A O 1
ATOM 711 N N . GLU A 1 87 ? -7.982 5.932 11.008 1.00 97.62 87 GLU A N 1
ATOM 712 C CA . GLU A 1 87 ? -9.164 5.930 11.862 1.00 97.62 87 GLU A CA 1
ATOM 713 C C . GLU A 1 87 ? -10.057 4.725 11.555 1.00 97.62 87 GLU A C 1
ATOM 715 O O . GLU A 1 87 ? -10.501 4.499 10.430 1.00 97.62 87 GLU A O 1
ATOM 720 N N . THR A 1 88 ? -10.338 3.910 12.563 1.00 95.69 88 THR A N 1
ATOM 721 C CA . THR A 1 88 ? -11.255 2.772 12.426 1.00 95.69 88 THR A CA 1
ATOM 722 C C . THR A 1 88 ? -12.709 3.223 12.531 1.00 95.69 88 THR A C 1
ATOM 724 O O . THR A 1 88 ? -13.018 4.251 13.120 1.00 95.69 88 THR A O 1
ATOM 727 N N . ARG A 1 89 ? -13.649 2.381 12.084 1.00 88.50 89 ARG A N 1
ATOM 728 C CA . ARG A 1 89 ? -15.102 2.651 12.179 1.00 88.50 89 ARG A CA 1
ATOM 729 C C . ARG A 1 89 ? -15.635 2.899 13.598 1.00 88.50 89 ARG A C 1
ATOM 731 O O . ARG A 1 89 ? -16.771 3.323 13.747 1.00 88.50 89 ARG A O 1
ATOM 738 N N . LYS A 1 90 ? -14.849 2.594 14.636 1.00 89.56 90 LYS A N 1
ATOM 739 C CA . LYS A 1 90 ? -15.181 2.882 16.040 1.00 89.56 90 LYS A CA 1
ATOM 740 C C . LYS A 1 90 ? -14.680 4.263 16.497 1.00 89.56 90 LYS A C 1
ATOM 742 O O . LYS A 1 90 ? -14.725 4.536 17.689 1.00 89.56 90 LYS A O 1
ATOM 747 N N . GLY A 1 91 ? -14.141 5.079 15.588 1.00 92.44 91 GLY A N 1
ATOM 748 C CA . GLY A 1 91 ? -13.513 6.371 15.884 1.00 92.44 91 GLY A CA 1
ATOM 749 C C . GLY A 1 91 ? -12.118 6.268 16.511 1.00 92.44 91 GLY A C 1
ATOM 750 O O . GLY A 1 91 ? -11.537 7.278 16.883 1.00 92.44 91 GLY A O 1
ATOM 751 N N . LEU A 1 92 ? -11.560 5.058 16.656 1.00 94.25 92 LEU A N 1
ATOM 752 C CA . LEU A 1 92 ? -10.214 4.877 17.207 1.00 94.25 92 LEU A CA 1
ATOM 753 C C . LEU A 1 92 ? -9.164 5.155 16.135 1.00 94.25 92 LEU A C 1
ATOM 755 O O . LEU A 1 92 ? -9.196 4.511 15.081 1.00 94.25 92 LEU A O 1
ATOM 759 N N . GLN A 1 93 ? -8.224 6.044 16.449 1.00 96.12 93 GLN A N 1
ATOM 760 C CA . GLN A 1 93 ? -7.083 6.379 15.603 1.00 96.12 93 GLN A CA 1
ATOM 761 C C . GLN A 1 93 ? -5.861 5.530 15.960 1.00 96.12 93 GLN A C 1
ATOM 763 O O . GLN A 1 93 ? -5.581 5.263 17.131 1.00 96.12 93 GLN A O 1
ATOM 768 N N . HIS A 1 94 ? -5.140 5.096 14.933 1.00 95.44 94 HIS A N 1
ATOM 769 C CA . HIS A 1 94 ? -3.915 4.318 15.053 1.00 95.44 94 HIS A CA 1
ATOM 770 C C . HIS A 1 94 ? -2.814 4.953 14.213 1.00 95.44 94 HIS A C 1
ATOM 772 O O . HIS A 1 94 ? -3.024 5.195 13.026 1.00 95.44 94 HIS A O 1
ATOM 778 N N . THR A 1 95 ? -1.634 5.138 14.801 1.00 94.44 95 THR A N 1
ATOM 779 C CA . THR A 1 95 ? -0.403 5.370 14.042 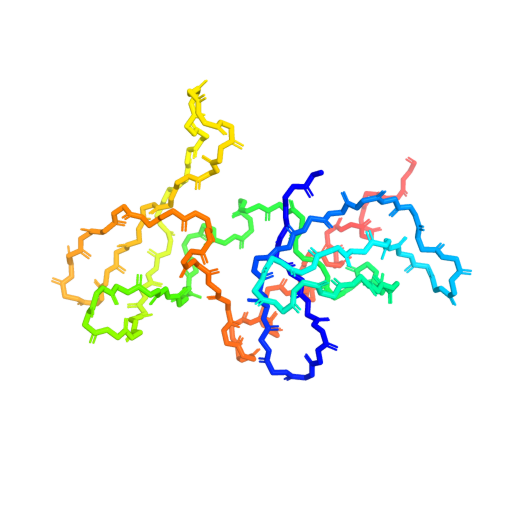1.00 94.44 95 THR A CA 1
ATOM 780 C C . THR A 1 95 ? 0.111 4.028 13.536 1.00 94.44 95 THR A C 1
ATOM 782 O O . THR A 1 95 ? 0.337 3.104 14.318 1.00 94.44 95 THR A O 1
ATOM 785 N N . VAL A 1 96 ? 0.236 3.905 12.221 1.00 94.94 96 VAL A N 1
ATOM 786 C CA . VAL A 1 96 ? 0.586 2.677 11.511 1.00 94.94 96 VAL A CA 1
ATOM 787 C C . VAL A 1 96 ? 1.864 2.936 10.717 1.00 94.94 96 VAL A C 1
ATOM 789 O O . VAL A 1 96 ? 1.865 3.825 9.866 1.00 94.94 96 VAL A O 1
ATOM 792 N N . PRO A 1 97 ? 2.948 2.179 10.938 1.00 93.44 97 PRO A N 1
ATOM 793 C CA . PRO A 1 97 ? 4.152 2.317 10.131 1.00 93.44 97 PRO A CA 1
ATOM 794 C C . PRO A 1 97 ? 3.925 1.756 8.722 1.00 93.44 97 PRO A C 1
ATOM 796 O O . PRO A 1 97 ? 3.148 0.820 8.521 1.00 93.44 97 PRO A O 1
ATOM 799 N N . PHE A 1 98 ? 4.651 2.285 7.738 1.00 95.00 98 PHE A N 1
ATOM 800 C CA . PHE A 1 98 ? 4.547 1.881 6.331 1.00 95.00 98 PHE A CA 1
ATOM 801 C C . PHE A 1 98 ? 4.539 0.367 6.089 1.00 95.00 98 PHE A C 1
ATOM 803 O O . PHE A 1 98 ? 3.732 -0.125 5.304 1.00 95.00 98 PHE A O 1
ATOM 810 N N . PHE A 1 99 ? 5.400 -0.387 6.775 1.00 94.19 99 PHE A N 1
ATOM 811 C CA . PHE A 1 99 ? 5.524 -1.831 6.561 1.00 94.19 99 PHE A CA 1
ATOM 812 C C . PHE A 1 99 ? 4.304 -2.644 7.013 1.00 94.19 99 PHE A C 1
ATOM 814 O O . PHE A 1 99 ? 4.145 -3.786 6.578 1.00 94.19 99 PHE A O 1
ATOM 821 N N . ASP A 1 100 ? 3.434 -2.060 7.837 1.00 95.06 100 ASP A N 1
ATOM 822 C CA . ASP A 1 100 ? 2.209 -2.701 8.310 1.00 95.06 100 ASP A CA 1
ATOM 823 C C . ASP A 1 100 ? 0.966 -2.294 7.511 1.00 95.06 100 ASP A C 1
ATOM 825 O O . ASP A 1 100 ? -0.093 -2.897 7.698 1.00 95.06 100 ASP A O 1
ATOM 829 N N . LEU A 1 101 ? 1.073 -1.319 6.603 1.00 95.75 101 LEU A N 1
ATOM 830 C CA . LEU A 1 101 ? -0.021 -0.832 5.764 1.00 95.75 101 LEU A CA 1
ATOM 831 C C . LEU A 1 101 ? -0.090 -1.600 4.431 1.00 95.75 101 LEU A C 1
ATOM 833 O O . LEU A 1 101 ? 0.916 -1.829 3.770 1.00 95.75 101 LEU A O 1
ATOM 837 N N . PHE A 1 102 ? -1.286 -1.991 3.996 1.00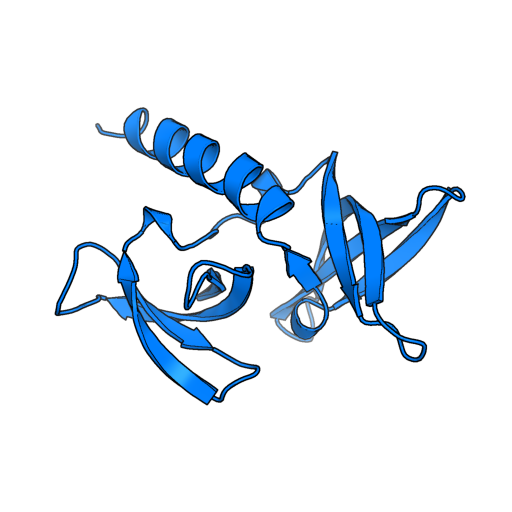 95.38 102 PHE A N 1
ATOM 838 C CA . PHE A 1 102 ? -1.507 -2.650 2.705 1.00 95.38 102 PHE A CA 1
ATOM 839 C C . PHE A 1 102 ? -2.924 -2.390 2.185 1.00 95.38 102 PHE A C 1
ATOM 841 O O . PHE A 1 102 ? -3.829 -2.056 2.949 1.00 95.38 102 PHE A O 1
ATOM 848 N N . LEU A 1 103 ? -3.160 -2.594 0.885 1.00 95.56 103 LEU A N 1
ATOM 849 C CA . LEU A 1 103 ? -4.517 -2.546 0.325 1.00 95.56 103 LEU A CA 1
ATOM 850 C C . LEU A 1 103 ? -4.961 -3.930 -0.135 1.00 95.56 103 LEU A C 1
ATOM 852 O O . LEU A 1 103 ? -4.230 -4.658 -0.808 1.00 95.56 103 LEU A O 1
ATOM 856 N N . THR A 1 104 ? -6.196 -4.284 0.212 1.00 94.31 104 THR A N 1
ATOM 857 C CA . THR A 1 104 ? -6.902 -5.430 -0.377 1.00 94.31 104 THR A CA 1
ATOM 858 C C . THR A 1 104 ? -7.172 -5.205 -1.863 1.00 94.31 104 THR A C 1
ATOM 860 O O . THR A 1 104 ? -7.111 -4.072 -2.331 1.00 94.31 104 THR A O 1
ATOM 863 N N . THR A 1 105 ? -7.545 -6.258 -2.595 1.00 92.00 105 THR A N 1
ATOM 864 C CA . THR A 1 105 ? -7.861 -6.176 -4.036 1.00 92.00 105 THR A CA 1
ATOM 865 C C . THR A 1 105 ? -8.866 -5.074 -4.319 1.00 92.00 105 THR A C 1
ATOM 867 O O . THR A 1 105 ? -8.610 -4.176 -5.106 1.00 92.00 105 THR A O 1
ATOM 870 N N . LYS A 1 106 ? -9.973 -5.090 -3.567 1.00 92.00 106 LYS A N 1
ATOM 871 C CA . LYS A 1 106 ? -11.065 -4.129 -3.719 1.00 92.00 106 LYS A CA 1
ATOM 872 C C . LYS A 1 106 ? -10.619 -2.692 -3.452 1.00 92.00 106 LYS A C 1
ATOM 874 O O . LYS A 1 106 ? -11.064 -1.792 -4.141 1.00 92.00 106 LYS A O 1
ATOM 879 N N . GLN A 1 107 ? -9.754 -2.477 -2.462 1.00 93.81 107 GLN A N 1
ATOM 880 C CA . GLN A 1 107 ? -9.214 -1.147 -2.162 1.00 93.81 107 GLN A CA 1
ATOM 881 C C . GLN A 1 107 ? -8.243 -0.690 -3.261 1.00 93.81 107 GLN A C 1
ATOM 883 O O . GLN A 1 107 ? -8.309 0.448 -3.708 1.00 93.81 107 GLN A O 1
ATOM 888 N N . ALA A 1 108 ? -7.374 -1.587 -3.730 1.00 92.06 108 ALA A N 1
ATOM 889 C CA . ALA A 1 108 ? -6.407 -1.300 -4.784 1.00 92.06 108 ALA A CA 1
ATOM 890 C C . ALA A 1 108 ? -7.078 -0.945 -6.118 1.00 92.06 108 ALA A C 1
ATOM 892 O O . ALA A 1 108 ? -6.674 0.019 -6.765 1.00 92.06 108 ALA A O 1
ATOM 893 N N . ASP A 1 109 ? -8.115 -1.690 -6.501 1.00 90.00 109 ASP A N 1
ATOM 894 C CA . ASP A 1 109 ? -8.838 -1.495 -7.761 1.00 90.00 109 ASP A CA 1
ATOM 895 C C . ASP A 1 109 ? -9.621 -0.173 -7.803 1.00 90.00 109 ASP A C 1
ATOM 897 O O . ASP A 1 109 ? -9.904 0.325 -8.886 1.00 90.00 109 ASP A O 1
ATOM 901 N N . LEU A 1 110 ? -9.935 0.424 -6.647 1.00 88.00 110 LEU A N 1
ATOM 902 C CA . LEU A 1 110 ? -10.528 1.764 -6.576 1.00 88.00 110 LEU A CA 1
ATOM 903 C C . LEU A 1 110 ? -9.480 2.870 -6.740 1.00 88.00 110 LEU A C 1
ATOM 905 O O . LEU A 1 110 ? -9.781 3.919 -7.286 1.00 88.00 110 LEU A O 1
ATOM 909 N N . VAL A 1 111 ? -8.251 2.658 -6.264 1.00 88.00 111 VAL A N 1
ATOM 910 C CA . VAL A 1 111 ? -7.224 3.714 -6.230 1.00 88.00 111 VAL A CA 1
ATOM 911 C C . VAL A 1 111 ? -6.394 3.746 -7.512 1.00 88.00 111 VAL A C 1
ATOM 913 O O . VAL A 1 111 ? -6.153 4.812 -8.069 1.00 88.00 111 VAL A O 1
ATOM 916 N N . LEU A 1 112 ? -5.934 2.591 -8.000 1.00 85.56 112 LEU A N 1
ATOM 917 C CA . LEU A 1 112 ? -4.974 2.534 -9.109 1.00 85.56 112 LEU A CA 1
ATOM 918 C C . LEU A 1 112 ? -5.482 3.162 -10.422 1.00 85.56 112 LEU A C 1
ATOM 920 O O . LEU A 1 112 ? -4.705 3.897 -11.036 1.00 85.56 112 LEU A O 1
ATOM 924 N N . PRO A 1 113 ? -6.736 2.941 -10.873 1.00 79.44 113 PRO A N 1
ATOM 925 C CA . PRO A 1 113 ? -7.223 3.544 -12.116 1.00 79.44 113 PRO A CA 1
ATOM 926 C C . PRO A 1 113 ? -7.238 5.074 -12.069 1.00 79.44 113 PRO A C 1
ATOM 928 O O . PRO A 1 113 ? -6.880 5.725 -13.049 1.00 79.44 113 PRO A O 1
ATOM 931 N N . GLU A 1 114 ? -7.589 5.652 -10.919 1.00 70.81 114 GLU A N 1
ATOM 932 C CA . GLU A 1 114 ? -7.612 7.103 -10.733 1.00 70.81 114 GLU A CA 1
ATOM 933 C C . GLU A 1 114 ? -6.205 7.700 -10.846 1.00 70.81 114 GLU A C 1
ATOM 935 O O . GLU A 1 114 ? -6.002 8.694 -11.542 1.00 70.81 114 GLU A O 1
ATOM 940 N N . VAL A 1 115 ? -5.205 7.036 -10.264 1.00 64.50 115 VAL A N 1
ATOM 941 C CA . VAL A 1 115 ? -3.800 7.467 -10.345 1.00 64.50 115 VAL A CA 1
ATOM 942 C C . VAL A 1 115 ? -3.277 7.420 -11.781 1.00 64.50 115 VAL A C 1
ATOM 944 O O . VAL A 1 115 ? -2.559 8.325 -12.214 1.00 64.50 115 VAL A O 1
ATOM 947 N N . VAL A 1 116 ? -3.655 6.393 -12.546 1.00 63.19 116 VAL A N 1
ATOM 948 C CA . VAL A 1 116 ? -3.310 6.287 -13.974 1.00 63.19 116 VAL A CA 1
ATOM 949 C C . VAL A 1 116 ? -3.997 7.392 -14.786 1.00 63.19 116 VAL A C 1
ATOM 951 O O . VAL A 1 116 ? -3.376 7.993 -15.662 1.00 63.19 116 VAL A O 1
ATOM 954 N N . SER A 1 117 ? -5.248 7.729 -14.464 1.00 60.44 117 SER A N 1
ATOM 955 C CA . SER A 1 117 ? -5.967 8.813 -15.145 1.00 60.44 117 SER A CA 1
ATOM 956 C C . SER A 1 117 ? -5.349 10.195 -14.883 1.00 60.44 117 SER A C 1
ATOM 958 O O . SER A 1 117 ? -5.196 10.981 -15.815 1.00 60.44 117 SER A O 1
ATOM 960 N N . GLN A 1 118 ? -4.889 10.468 -13.657 1.00 54.25 118 GLN A N 1
ATOM 961 C CA . GLN A 1 118 ? -4.239 11.736 -13.301 1.00 54.25 118 GLN A CA 1
ATOM 962 C C . GLN A 1 118 ? -2.864 11.898 -13.959 1.00 54.25 118 GLN A C 1
ATOM 964 O O . GLN A 1 118 ? -2.521 12.981 -14.425 1.00 54.25 118 GLN A O 1
ATOM 969 N N . THR A 1 119 ? -2.090 10.815 -14.059 1.00 51.12 119 THR A N 1
ATOM 970 C CA . THR A 1 119 ? -0.792 10.834 -14.757 1.00 51.12 119 THR A CA 1
ATOM 971 C C . THR A 1 119 ? -0.927 10.961 -16.275 1.00 51.12 119 THR A C 1
ATOM 973 O O . THR A 1 119 ? 0.005 11.427 -16.914 1.00 51.12 119 THR A O 1
ATOM 976 N N . SER A 1 120 ? -2.086 10.629 -16.853 1.00 46.38 120 SER A N 1
ATOM 977 C CA . SER A 1 120 ? -2.355 10.821 -18.288 1.00 46.38 120 SER A CA 1
ATOM 978 C C . SER A 1 120 ? -2.635 12.287 -18.648 1.00 46.38 120 SER A C 1
ATOM 980 O O . SER A 1 120 ? -2.373 12.710 -19.771 1.00 46.38 120 SER A O 1
ATOM 982 N N . ILE A 1 121 ? -3.151 13.073 -17.696 1.00 43.72 121 ILE A N 1
ATOM 983 C CA . ILE A 1 121 ? -3.468 14.499 -17.883 1.00 43.72 121 ILE A CA 1
ATOM 984 C C . ILE A 1 121 ? -2.202 15.366 -17.776 1.00 43.72 121 ILE A C 1
ATOM 986 O O . ILE A 1 121 ? -2.104 16.402 -18.430 1.00 43.72 121 ILE A O 1
ATOM 990 N N . ILE A 1 122 ? -1.198 14.915 -17.018 1.00 37.41 122 ILE A N 1
ATOM 991 C CA . ILE A 1 122 ? 0.119 15.559 -16.912 1.00 37.41 122 ILE A CA 1
ATOM 992 C C . ILE A 1 122 ? 1.059 14.928 -17.953 1.00 37.41 122 ILE A C 1
ATOM 994 O O . ILE A 1 122 ? 2.069 14.314 -17.624 1.00 37.41 122 ILE A O 1
ATOM 998 N N . SER A 1 123 ? 0.671 15.035 -19.224 1.00 39.00 123 SER A N 1
ATOM 999 C CA . SER A 1 123 ? 1.517 14.724 -20.380 1.00 39.00 123 SER A CA 1
ATOM 1000 C C . SER A 1 123 ? 1.680 16.007 -21.197 1.00 39.00 123 SER A C 1
ATOM 1002 O O . SER A 1 123 ? 0.909 16.232 -22.126 1.00 39.00 123 SER A O 1
ATOM 1004 N N . TRP A 1 124 ? 2.627 16.864 -20.814 1.00 34.72 124 TRP A N 1
ATOM 1005 C CA . TRP A 1 124 ? 3.122 17.982 -21.626 1.00 34.72 124 TRP A CA 1
ATOM 1006 C C . TRP A 1 124 ? 4.630 18.099 -21.442 1.00 34.72 124 TRP A C 1
ATOM 1008 O O . TRP A 1 124 ? 5.069 18.090 -20.269 1.00 34.72 124 TRP A O 1
#

Organism: Dendroctonus ponderosae (NCBI:txid77166)

Radius of gyration: 14.43 Å; chains: 1; bounding box: 30×30×39 Å

pLDDT: mean 88.32, std 13.22, range [34.72, 97.69]